Protein AF-A0A923CWC4-F1 (afdb_monomer_lite)

Foldseek 3Di:
DDDDDDPVVVPPPPPDDPPVPVVVVVVVVVVVVVVCVVLVVVLVVLVVCLVVCVVVPCQQAPDDDPPRDGNSNCCVVPVVVVVVVVSVVVVVVVVVVVVVVVVVVVVVPPDD

Radius of gyration: 26.72 Å; chains: 1; bounding box: 41×25×95 Å

Structure (mmCIF, N/CA/C/O backbone):
data_AF-A0A923CWC4-F1
#
_entry.id   AF-A0A923CWC4-F1
#
loop_
_atom_site.group_PDB
_atom_site.id
_atom_site.type_symbol
_atom_site.label_atom_id
_atom_site.label_alt_id
_atom_site.label_comp_id
_atom_site.label_asym_id
_atom_site.label_entity_id
_atom_site.label_seq_id
_atom_site.pdbx_PDB_ins_code
_atom_site.Cartn_x
_atom_site.Cartn_y
_atom_site.Cartn_z
_atom_site.occupancy
_atom_site.B_iso_or_equiv
_atom_site.auth_seq_id
_atom_site.auth_comp_id
_atom_site.auth_asym_id
_atom_site.auth_atom_id
_atom_site.pdbx_PDB_model_num
ATOM 1 N N . MET A 1 1 ? 7.711 -8.433 -75.045 1.00 47.72 1 MET A N 1
ATOM 2 C CA . MET A 1 1 ? 8.627 -9.421 -74.442 1.00 47.72 1 MET A CA 1
ATOM 3 C C . MET A 1 1 ? 9.911 -8.709 -74.056 1.00 47.72 1 MET A C 1
ATOM 5 O O . MET A 1 1 ? 10.783 -8.592 -74.901 1.00 47.72 1 MET A O 1
ATOM 9 N N . THR A 1 2 ? 9.949 -8.205 -72.821 1.00 45.84 2 THR A N 1
ATOM 10 C CA . THR A 1 2 ? 11.138 -7.897 -71.996 1.00 45.84 2 THR A CA 1
ATOM 11 C C . THR A 1 2 ? 10.567 -7.563 -70.610 1.00 45.84 2 THR A C 1
ATOM 13 O O . THR A 1 2 ? 9.957 -6.511 -70.450 1.00 45.84 2 THR A O 1
ATOM 16 N N . SER A 1 3 ? 10.298 -8.604 -69.813 1.00 46.00 3 SER A N 1
ATOM 17 C CA . SER A 1 3 ? 11.018 -8.928 -68.562 1.00 46.00 3 SER A CA 1
ATOM 18 C C . SER A 1 3 ? 10.948 -7.779 -67.552 1.00 46.00 3 SER A C 1
ATOM 20 O O . SER A 1 3 ? 11.539 -6.727 -67.758 1.00 46.00 3 SER A O 1
ATOM 22 N N . GLU A 1 4 ? 9.990 -7.868 -66.623 1.00 47.69 4 GLU A N 1
ATOM 23 C CA . GLU A 1 4 ? 10.221 -8.296 -65.222 1.00 47.69 4 GLU A CA 1
ATOM 24 C C . GLU A 1 4 ? 10.809 -7.133 -64.406 1.00 47.69 4 GLU A C 1
ATOM 26 O O . GLU A 1 4 ? 11.956 -6.745 -64.558 1.00 47.69 4 GLU A O 1
ATOM 31 N N . ASN A 1 5 ? 9.986 -6.364 -63.694 1.00 54.22 5 ASN A N 1
ATOM 32 C CA . ASN A 1 5 ? 9.387 -6.731 -62.404 1.00 54.22 5 ASN A CA 1
ATOM 33 C C . ASN A 1 5 ? 10.401 -7.088 -61.300 1.00 54.22 5 ASN A C 1
ATOM 35 O O . ASN A 1 5 ? 10.133 -7.986 -60.517 1.00 54.22 5 ASN A O 1
ATOM 39 N N . GLU A 1 6 ? 11.534 -6.386 -61.202 1.00 52.00 6 GLU A N 1
ATOM 40 C CA . GLU A 1 6 ? 12.467 -6.580 -60.069 1.00 52.00 6 GLU A CA 1
ATOM 41 C C . GLU A 1 6 ? 13.047 -5.281 -59.483 1.00 52.00 6 GLU A C 1
ATOM 43 O O . GLU A 1 6 ? 14.013 -5.301 -58.732 1.00 52.00 6 GLU A O 1
ATOM 48 N N . THR A 1 7 ? 12.464 -4.114 -59.773 1.00 46.41 7 THR A N 1
ATOM 49 C CA . THR A 1 7 ? 12.935 -2.833 -59.191 1.00 46.41 7 THR A CA 1
ATOM 50 C C . THR A 1 7 ? 11.994 -2.255 -58.135 1.00 46.41 7 THR A C 1
ATOM 52 O O . THR A 1 7 ? 12.118 -1.093 -57.770 1.00 46.41 7 THR A O 1
ATOM 55 N N . ASN A 1 8 ? 11.057 -3.064 -57.631 1.00 48.34 8 ASN A N 1
ATOM 56 C CA . ASN A 1 8 ? 10.210 -2.726 -56.479 1.00 48.34 8 ASN A CA 1
ATOM 57 C C . ASN A 1 8 ? 10.433 -3.660 -55.275 1.00 48.34 8 ASN A C 1
ATOM 59 O O . ASN A 1 8 ? 9.775 -3.499 -54.253 1.00 48.34 8 ASN A O 1
ATOM 63 N N . ASP A 1 9 ? 11.397 -4.586 -55.353 1.00 44.50 9 ASP A N 1
ATOM 64 C CA . ASP A 1 9 ? 11.854 -5.366 -54.189 1.00 44.50 9 ASP A CA 1
ATOM 65 C C . ASP A 1 9 ? 12.977 -4.652 -53.412 1.00 44.50 9 ASP A C 1
ATOM 67 O O . ASP A 1 9 ? 13.526 -5.139 -52.434 1.00 44.50 9 ASP A O 1
ATOM 71 N N . ALA A 1 10 ? 13.277 -3.408 -53.793 1.00 45.44 10 ALA A N 1
ATOM 72 C CA . ALA A 1 10 ? 13.993 -2.469 -52.942 1.00 45.44 10 ALA A CA 1
ATOM 73 C C . ALA A 1 10 ? 13.031 -1.787 -51.955 1.00 45.44 10 ALA A C 1
ATOM 75 O O . ALA A 1 10 ? 13.246 -0.639 -51.563 1.00 45.44 10 ALA A O 1
ATOM 76 N N . THR A 1 11 ? 12.017 -2.523 -51.479 1.00 45.78 11 THR A N 1
ATOM 77 C CA . THR A 1 11 ? 11.421 -2.305 -50.154 1.00 45.78 11 THR A CA 1
ATOM 78 C C . THR A 1 11 ? 12.483 -2.682 -49.122 1.00 45.78 11 THR A C 1
ATOM 80 O O . THR A 1 11 ? 12.347 -3.598 -48.319 1.00 45.78 11 THR A O 1
ATOM 83 N N . ARG A 1 12 ? 13.615 -1.982 -49.182 1.00 45.44 12 ARG A N 1
ATOM 84 C CA . ARG A 1 12 ? 14.602 -1.951 -48.131 1.00 45.44 12 ARG A CA 1
ATOM 85 C C . ARG A 1 12 ? 13.865 -1.256 -47.005 1.00 45.44 12 ARG A C 1
ATOM 87 O O . ARG A 1 12 ? 13.747 -0.033 -46.982 1.00 45.44 12 ARG A O 1
ATOM 94 N N . THR A 1 13 ? 13.317 -2.055 -46.103 1.00 47.19 13 THR A N 1
ATOM 95 C CA . THR A 1 13 ? 12.989 -1.680 -44.733 1.00 47.19 13 THR A CA 1
ATOM 96 C C . THR A 1 13 ? 14.289 -1.230 -44.066 1.00 47.19 13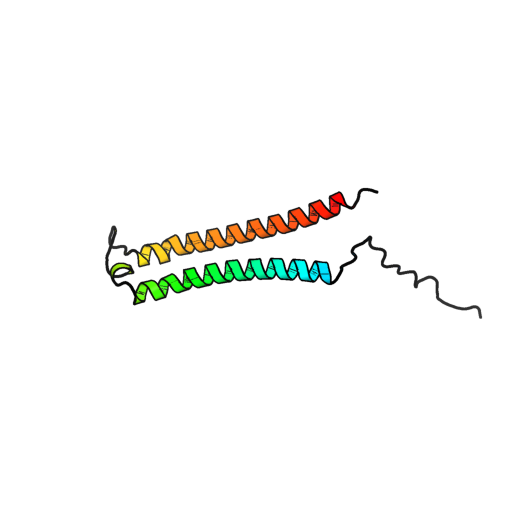 THR A C 1
ATOM 98 O O . THR A 1 13 ? 14.888 -1.925 -43.257 1.00 47.19 13 THR A O 1
ATOM 101 N N . GLN A 1 14 ? 14.785 -0.082 -44.511 1.00 48.09 14 GLN A N 1
ATOM 102 C CA . GLN A 1 14 ? 15.874 0.690 -43.949 1.00 48.09 14 GLN A CA 1
ATOM 103 C C . GLN A 1 14 ? 15.206 1.854 -43.218 1.00 48.09 14 GLN A C 1
ATOM 105 O O . GLN A 1 14 ? 15.431 3.021 -43.515 1.00 48.09 14 GLN A O 1
ATOM 110 N N . HIS A 1 15 ? 14.294 1.514 -42.306 1.00 47.00 15 HIS A N 1
ATOM 111 C CA . HIS A 1 15 ? 14.021 2.388 -41.179 1.00 47.00 15 HIS A CA 1
ATOM 112 C C . HIS A 1 15 ? 15.213 2.174 -40.250 1.00 47.00 15 HIS A C 1
ATOM 114 O O . HIS A 1 15 ? 15.499 1.033 -39.888 1.00 47.00 15 HIS A O 1
ATOM 120 N N . GLY A 1 16 ? 15.992 3.233 -40.043 1.00 46.28 16 GLY A N 1
ATOM 121 C CA . GLY A 1 16 ? 17.314 3.182 -39.430 1.00 46.28 16 GLY A CA 1
ATOM 122 C C . GLY A 1 16 ? 17.340 2.338 -38.162 1.00 46.28 16 GLY A C 1
ATOM 123 O O . GLY A 1 16 ? 16.577 2.580 -37.241 1.00 46.28 16 GLY A O 1
ATOM 124 N N . GLU A 1 17 ? 18.210 1.332 -38.171 1.00 44.84 17 GLU A N 1
ATOM 125 C CA . GLU A 1 17 ? 18.952 0.852 -37.004 1.00 44.84 17 GLU A CA 1
ATOM 126 C C . GLU A 1 17 ? 18.174 0.552 -35.709 1.00 44.84 17 GLU A C 1
ATOM 128 O O . GLU A 1 17 ? 18.752 0.511 -34.632 1.00 44.84 17 GLU A O 1
ATOM 133 N N . HIS A 1 18 ? 16.895 0.192 -35.788 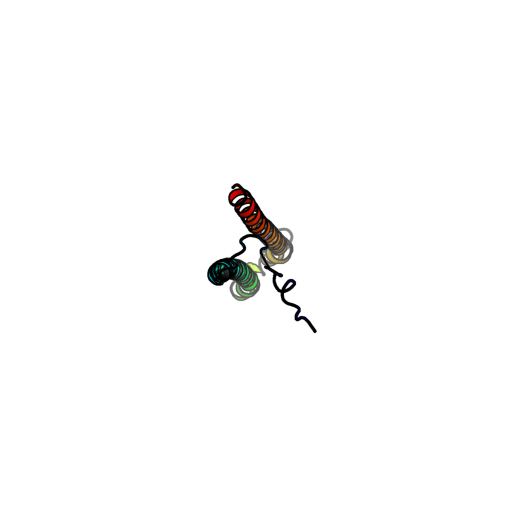1.00 52.00 18 HIS A N 1
ATOM 134 C CA . HIS A 1 18 ? 16.328 -0.735 -34.814 1.00 52.00 18 HIS A CA 1
ATOM 135 C C . HIS A 1 18 ? 16.720 -2.145 -35.243 1.00 52.00 18 HIS A C 1
ATOM 137 O O . HIS A 1 18 ? 15.942 -2.894 -35.834 1.00 52.00 18 HIS A O 1
ATOM 143 N N . ILE A 1 19 ? 17.963 -2.530 -34.939 1.00 47.28 19 ILE A N 1
ATOM 144 C CA . ILE A 1 19 ? 18.207 -3.940 -34.651 1.00 47.28 19 ILE A CA 1
ATOM 145 C C . ILE A 1 19 ? 17.467 -4.199 -33.336 1.00 47.28 19 ILE A C 1
ATOM 147 O O . ILE A 1 19 ? 18.047 -4.113 -32.252 1.00 47.28 19 ILE A O 1
ATOM 151 N N . ASP A 1 20 ? 16.165 -4.475 -33.448 1.00 52.16 20 ASP A N 1
ATOM 152 C CA . ASP A 1 20 ? 15.350 -5.121 -32.423 1.00 52.16 20 ASP A CA 1
ATOM 153 C C . ASP A 1 20 ? 15.977 -6.492 -32.158 1.00 52.16 20 ASP A C 1
ATOM 155 O O . ASP A 1 20 ? 15.584 -7.538 -32.677 1.00 52.16 20 ASP A O 1
ATOM 159 N N . THR A 1 21 ? 17.072 -6.467 -31.412 1.00 58.38 21 THR A N 1
ATOM 160 C CA . THR A 1 21 ? 17.813 -7.647 -31.024 1.00 58.38 21 THR A CA 1
ATOM 161 C C . THR A 1 21 ? 16.904 -8.349 -30.030 1.00 58.38 21 THR A C 1
ATOM 163 O O . THR A 1 21 ? 16.564 -7.773 -29.004 1.00 58.38 21 THR A O 1
ATOM 166 N N . ILE A 1 22 ? 16.498 -9.589 -30.302 1.00 56.50 22 ILE A N 1
ATOM 167 C CA . ILE A 1 22 ? 15.739 -10.441 -29.362 1.00 56.50 22 ILE A CA 1
ATOM 168 C C . ILE A 1 22 ? 16.263 -10.322 -27.912 1.00 56.50 22 ILE A C 1
ATOM 170 O O . ILE A 1 22 ? 15.498 -10.340 -26.951 1.00 56.50 22 ILE A O 1
ATOM 174 N N . GLU A 1 23 ? 17.571 -10.119 -27.764 1.00 58.81 23 GLU A N 1
ATOM 175 C CA . GLU A 1 23 ? 18.268 -9.896 -26.503 1.00 58.81 23 GLU A CA 1
ATOM 176 C C . GLU A 1 23 ? 17.898 -8.588 -25.766 1.00 58.81 23 GLU A C 1
ATOM 178 O O . GLU A 1 23 ? 17.763 -8.608 -24.539 1.00 58.81 23 GLU A O 1
ATOM 183 N N . SER A 1 24 ? 17.680 -7.465 -26.464 1.00 59.94 24 SER A N 1
ATOM 184 C CA . SER A 1 24 ? 17.251 -6.200 -25.839 1.00 59.94 24 SER A C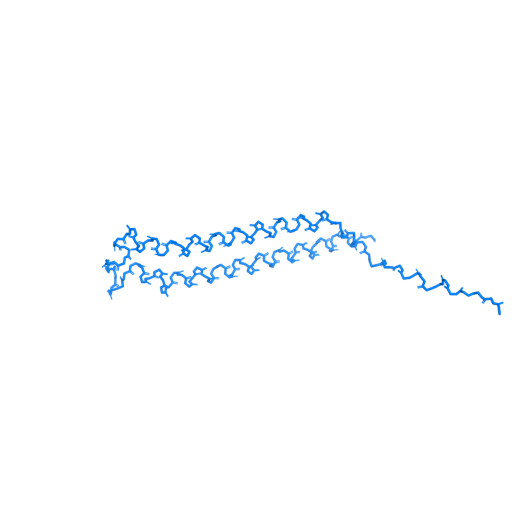A 1
ATOM 185 C C . SER A 1 24 ? 15.808 -6.296 -25.339 1.00 59.94 24 SER A C 1
ATOM 187 O O . SER A 1 24 ? 15.500 -5.872 -24.222 1.00 59.94 24 SER A O 1
ATOM 189 N N . VAL A 1 25 ? 14.946 -6.962 -26.107 1.00 63.88 25 VAL A N 1
ATOM 190 C CA . VAL A 1 25 ? 13.553 -7.250 -25.749 1.00 63.88 25 VAL A CA 1
ATOM 191 C C . VAL A 1 25 ? 13.479 -8.154 -24.511 1.00 63.88 25 VAL A C 1
ATOM 193 O O . VAL A 1 25 ? 12.746 -7.851 -23.567 1.00 63.88 25 VAL A O 1
ATOM 196 N N . ASP A 1 26 ? 14.296 -9.207 -24.437 1.00 69.06 26 ASP A N 1
ATOM 197 C CA . ASP A 1 26 ? 14.367 -10.090 -23.265 1.00 69.06 26 ASP A CA 1
ATOM 198 C C . ASP A 1 26 ? 14.923 -9.393 -22.014 1.00 69.06 26 ASP A C 1
ATOM 200 O O . ASP A 1 26 ? 14.476 -9.665 -20.889 1.00 69.06 26 ASP A O 1
ATOM 204 N N . ALA A 1 27 ? 15.880 -8.475 -22.178 1.00 69.25 27 ALA A N 1
ATOM 205 C CA . ALA A 1 27 ? 16.396 -7.658 -21.084 1.00 69.25 27 ALA A CA 1
ATOM 206 C C . ALA A 1 27 ? 15.318 -6.703 -20.539 1.00 69.25 27 ALA A C 1
ATOM 208 O O . ALA A 1 27 ? 15.111 -6.645 -19.319 1.00 69.25 27 ALA A O 1
ATOM 209 N N . VAL A 1 28 ? 14.576 -6.029 -21.425 1.00 64.50 28 VAL A N 1
ATOM 210 C CA . VAL A 1 28 ? 13.443 -5.161 -21.065 1.00 64.50 28 VAL A CA 1
ATOM 211 C C . VAL A 1 28 ? 12.329 -5.974 -20.402 1.00 64.50 28 VAL A C 1
ATOM 213 O O . VAL A 1 28 ? 11.870 -5.606 -19.318 1.00 64.50 28 VAL A O 1
ATOM 216 N N . PHE A 1 29 ? 11.961 -7.136 -20.951 1.00 71.12 29 PHE A N 1
ATOM 217 C CA . PHE A 1 29 ? 10.951 -8.012 -20.353 1.00 71.12 29 PHE A CA 1
ATOM 218 C C . PHE A 1 29 ? 11.357 -8.524 -18.974 1.00 71.12 29 PHE A C 1
ATOM 220 O O . PHE A 1 29 ? 10.510 -8.642 -18.086 1.00 71.12 29 PHE A O 1
ATOM 227 N N . ARG A 1 30 ? 12.640 -8.815 -18.748 1.00 76.06 30 ARG A N 1
ATOM 228 C CA . ARG A 1 30 ? 13.138 -9.246 -17.435 1.00 76.06 30 ARG A CA 1
ATOM 229 C C . ARG A 1 30 ? 13.060 -8.123 -16.405 1.00 76.06 30 ARG A C 1
ATOM 231 O O . ARG A 1 30 ? 12.676 -8.375 -15.260 1.00 76.06 30 ARG A O 1
ATOM 238 N N . GLN A 1 31 ? 13.391 -6.896 -16.802 1.00 74.75 31 GLN A N 1
ATOM 239 C CA . GLN A 1 31 ? 13.307 -5.728 -15.925 1.00 74.75 31 GLN A CA 1
ATOM 240 C C . GLN A 1 31 ? 11.856 -5.349 -15.622 1.00 74.75 31 GLN A C 1
ATOM 242 O O . GLN A 1 31 ? 11.508 -5.217 -14.448 1.00 74.75 31 GLN A O 1
ATOM 247 N N . GLN A 1 32 ? 10.992 -5.275 -16.637 1.00 66.75 32 GLN A N 1
ATOM 248 C CA . GLN A 1 32 ? 9.562 -5.014 -16.460 1.00 66.75 32 GLN A CA 1
ATOM 249 C C . GLN A 1 32 ? 8.897 -6.089 -15.597 1.00 66.75 32 GLN A C 1
ATOM 251 O O . GLN A 1 32 ? 8.183 -5.763 -14.654 1.00 66.75 32 GLN A O 1
ATOM 256 N N . ARG A 1 33 ? 9.204 -7.374 -15.822 1.00 79.69 33 ARG A N 1
ATOM 257 C CA . ARG A 1 33 ? 8.675 -8.476 -15.003 1.00 79.69 33 ARG A CA 1
ATOM 258 C C . ARG A 1 33 ? 9.113 -8.375 -13.549 1.00 79.69 33 ARG A C 1
ATOM 260 O O . ARG A 1 33 ? 8.298 -8.598 -12.659 1.00 79.69 33 ARG A O 1
ATOM 267 N N . LYS A 1 34 ? 10.374 -8.015 -13.291 1.00 78.81 34 LYS A N 1
ATOM 268 C CA . LYS A 1 34 ? 10.867 -7.783 -11.926 1.00 78.81 34 LYS A CA 1
ATOM 269 C C . LYS A 1 34 ? 10.138 -6.612 -11.265 1.00 78.81 34 LYS A C 1
ATOM 271 O O . LYS A 1 34 ? 9.793 -6.707 -10.088 1.00 78.81 34 LYS A O 1
ATOM 276 N N . LEU A 1 35 ? 9.871 -5.548 -12.021 1.00 78.12 35 LEU A N 1
ATOM 277 C CA . LEU A 1 35 ? 9.119 -4.382 -11.568 1.00 78.12 35 LEU A CA 1
ATOM 278 C C . LEU A 1 35 ? 7.684 -4.781 -11.191 1.00 78.12 35 LEU A C 1
ATOM 280 O O . LEU A 1 35 ? 7.298 -4.661 -10.029 1.00 78.12 35 LEU A O 1
ATOM 284 N N . SER A 1 36 ? 6.934 -5.356 -12.136 1.00 78.69 36 SER A N 1
ATOM 285 C CA . SER A 1 36 ? 5.545 -5.787 -11.943 1.00 78.69 36 SER A CA 1
ATOM 286 C C . SER A 1 36 ? 5.414 -6.809 -10.816 1.00 78.69 36 SER A C 1
ATOM 288 O O . SER A 1 36 ? 4.492 -6.712 -10.011 1.00 78.69 36 SER A O 1
ATOM 290 N N . PHE A 1 37 ? 6.353 -7.753 -10.705 1.00 86.25 37 PHE A N 1
ATOM 291 C CA . PHE A 1 37 ? 6.345 -8.739 -9.627 1.00 86.25 37 PHE A CA 1
ATOM 292 C C . PHE A 1 37 ? 6.622 -8.103 -8.264 1.00 86.25 37 PHE A C 1
ATOM 294 O O . PHE A 1 37 ? 5.959 -8.446 -7.292 1.00 86.25 37 PHE A O 1
ATOM 301 N N . THR A 1 38 ? 7.554 -7.148 -8.181 1.00 84.19 38 THR A N 1
ATOM 302 C CA . THR A 1 38 ? 7.849 -6.446 -6.921 1.00 84.19 38 THR A CA 1
ATOM 303 C C . THR A 1 38 ? 6.633 -5.653 -6.442 1.00 84.19 38 THR A C 1
ATOM 305 O O . THR A 1 38 ? 6.219 -5.813 -5.295 1.00 84.19 38 THR A O 1
ATOM 308 N N . TYR A 1 39 ? 6.007 -4.857 -7.314 1.00 83.69 39 TYR A N 1
ATOM 309 C CA . TYR A 1 39 ? 4.809 -4.091 -6.944 1.00 83.69 39 TYR A CA 1
ATOM 310 C C . TYR A 1 39 ? 3.602 -4.982 -6.662 1.00 83.69 39 TYR A C 1
ATOM 312 O O . TYR A 1 39 ? 2.877 -4.737 -5.698 1.00 83.69 39 TYR A O 1
ATOM 320 N N . GLY A 1 40 ? 3.420 -6.045 -7.448 1.00 85.69 40 GLY A N 1
ATOM 321 C CA . GLY A 1 40 ? 2.387 -7.048 -7.207 1.00 85.69 40 GLY A CA 1
ATOM 322 C C . GLY A 1 40 ? 2.564 -7.741 -5.856 1.00 85.69 40 GLY A C 1
ATOM 323 O O . GLY A 1 40 ? 1.602 -7.866 -5.103 1.00 85.69 40 GLY A O 1
ATOM 324 N N . ALA A 1 41 ? 3.794 -8.120 -5.501 1.00 92.62 41 ALA A N 1
ATOM 325 C CA . ALA A 1 41 ? 4.104 -8.733 -4.214 1.00 92.62 41 ALA A CA 1
ATOM 326 C C . ALA A 1 41 ? 3.857 -7.770 -3.045 1.00 92.62 41 ALA A C 1
ATOM 328 O O . ALA A 1 41 ? 3.242 -8.166 -2.058 1.00 92.62 41 ALA A O 1
ATOM 329 N N . VAL A 1 42 ? 4.274 -6.503 -3.157 1.00 90.56 42 VAL A N 1
ATOM 330 C CA . VAL A 1 42 ? 4.012 -5.484 -2.124 1.00 90.56 42 VAL A CA 1
ATOM 331 C C . VAL A 1 42 ? 2.510 -5.284 -1.932 1.00 90.56 42 VAL A C 1
ATOM 333 O O . VAL A 1 42 ? 2.025 -5.353 -0.803 1.00 90.56 42 VAL A O 1
ATOM 336 N N . PHE A 1 43 ? 1.761 -5.106 -3.023 1.00 90.06 43 PHE A N 1
ATOM 337 C CA . PHE A 1 43 ? 0.304 -4.998 -2.979 1.00 90.06 43 PHE A CA 1
ATOM 338 C C . PHE A 1 43 ? -0.337 -6.210 -2.298 1.00 90.06 43 PHE A C 1
ATOM 340 O O . PHE A 1 43 ? -1.191 -6.059 -1.422 1.00 90.06 43 PHE A O 1
ATOM 347 N N . PHE A 1 44 ? 0.101 -7.409 -2.672 1.00 94.50 44 PHE A N 1
ATOM 348 C CA . PHE A 1 44 ? -0.429 -8.655 -2.142 1.00 94.50 44 PHE A CA 1
ATOM 349 C C . PHE A 1 44 ? -0.150 -8.810 -0.644 1.00 94.50 44 PHE A C 1
ATOM 351 O O . PHE A 1 44 ? -1.070 -9.098 0.117 1.00 94.50 44 PHE A O 1
ATOM 358 N N . ILE A 1 45 ? 1.085 -8.552 -0.202 1.00 94.88 45 ILE A N 1
ATOM 359 C CA . ILE A 1 45 ? 1.487 -8.635 1.210 1.00 94.88 45 ILE A CA 1
ATOM 360 C C . ILE A 1 45 ? 0.695 -7.639 2.059 1.00 94.88 45 ILE A C 1
ATOM 362 O O . ILE A 1 45 ? 0.142 -8.021 3.089 1.00 94.88 45 ILE A O 1
ATOM 366 N N . VAL A 1 46 ? 0.603 -6.380 1.623 1.00 91.81 46 VAL A N 1
ATOM 367 C CA . VAL A 1 46 ? -0.140 -5.342 2.357 1.00 91.81 46 VAL A CA 1
ATOM 368 C C . VAL A 1 46 ? -1.627 -5.686 2.422 1.00 91.81 46 VAL A C 1
ATOM 370 O O . VAL A 1 46 ? -2.254 -5.540 3.469 1.00 91.81 46 VAL A O 1
ATOM 373 N N . THR A 1 47 ? -2.190 -6.206 1.332 1.00 91.56 47 THR A N 1
ATOM 374 C CA . THR A 1 47 ? -3.599 -6.613 1.297 1.00 91.56 47 THR A CA 1
ATOM 375 C C . THR A 1 47 ? -3.861 -7.816 2.201 1.00 91.56 47 THR A C 1
ATOM 377 O O . THR A 1 47 ? -4.874 -7.833 2.890 1.00 91.56 47 THR A O 1
ATOM 380 N N . LEU A 1 48 ? -2.944 -8.786 2.268 1.00 95.06 48 LEU A N 1
ATOM 381 C CA . LEU A 1 48 ? -3.026 -9.933 3.182 1.00 95.06 48 LEU A CA 1
ATOM 382 C C . LEU A 1 48 ? -2.836 -9.552 4.647 1.00 95.06 48 LEU A C 1
ATOM 384 O O . LEU A 1 48 ? -3.400 -10.203 5.527 1.00 95.06 48 LEU A O 1
ATOM 388 N N . PHE A 1 49 ? -2.068 -8.502 4.919 1.00 91.81 49 PHE A N 1
ATOM 389 C CA . PHE A 1 49 ? -1.838 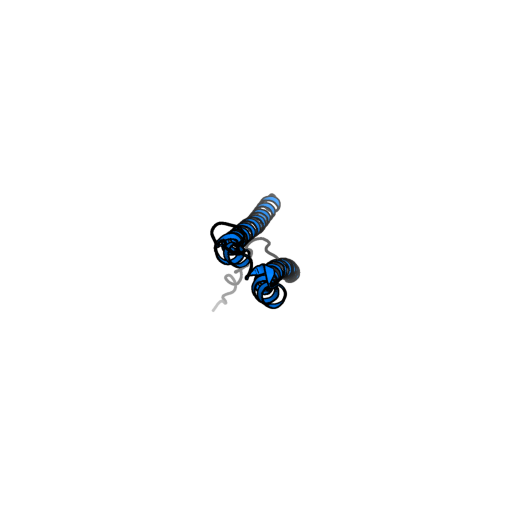-8.031 6.276 1.00 91.81 49 PHE A CA 1
ATOM 390 C C . PHE A 1 49 ? -3.146 -7.636 6.977 1.00 91.81 49 PHE A C 1
ATOM 392 O O . PHE A 1 49 ? -3.290 -7.873 8.171 1.00 91.81 49 PHE A O 1
ATOM 399 N N . ILE A 1 50 ? -4.131 -7.105 6.244 1.00 89.81 50 ILE A N 1
ATOM 400 C CA . ILE A 1 50 ? -5.425 -6.688 6.806 1.00 89.81 50 ILE A CA 1
ATOM 401 C C . ILE A 1 50 ? -6.227 -7.875 7.388 1.00 89.81 50 ILE A C 1
ATOM 403 O O . ILE A 1 50 ? -6.538 -7.843 8.586 1.00 89.81 50 ILE A O 1
ATOM 407 N N . PRO A 1 51 ? -6.575 -8.931 6.621 1.00 91.88 51 PRO A N 1
ATOM 408 C CA . PRO A 1 51 ? -7.283 -10.087 7.162 1.00 91.88 51 PRO A CA 1
ATOM 409 C C . PRO A 1 51 ? -6.423 -10.881 8.151 1.00 91.88 51 PRO A C 1
ATOM 411 O O . PRO A 1 51 ? -6.942 -11.302 9.183 1.00 91.88 51 PRO A O 1
ATOM 414 N N . LEU A 1 52 ? -5.114 -11.033 7.908 1.00 93.62 52 LEU A N 1
ATOM 415 C CA . LEU A 1 52 ? -4.222 -11.724 8.849 1.00 93.62 52 LEU A CA 1
ATOM 416 C C . LEU A 1 52 ? -4.153 -11.002 10.193 1.00 93.62 52 LEU A C 1
ATOM 418 O O . LEU A 1 52 ? -4.272 -11.641 11.234 1.00 93.62 52 LEU A O 1
ATOM 422 N N . GLY A 1 53 ? -4.022 -9.676 10.179 1.00 89.38 53 GLY A N 1
ATOM 423 C CA . GLY A 1 53 ? -4.030 -8.867 11.391 1.00 89.38 53 GLY A CA 1
ATOM 424 C C . GLY A 1 53 ? -5.360 -8.957 12.136 1.00 89.38 53 GLY A C 1
ATOM 425 O O . GLY A 1 53 ? -5.375 -9.023 13.360 1.00 89.38 53 GLY A O 1
ATOM 426 N N . THR A 1 54 ? -6.470 -9.055 11.401 1.00 88.50 54 THR A N 1
ATOM 427 C CA . THR A 1 54 ? -7.811 -9.223 11.982 1.00 88.50 54 THR A CA 1
ATOM 428 C C . THR A 1 54 ? -7.964 -10.548 12.722 1.00 88.50 54 THR A C 1
ATOM 430 O O . THR A 1 54 ? -8.544 -10.567 13.803 1.00 88.50 54 THR A O 1
ATOM 433 N N . VAL A 1 55 ? -7.408 -11.638 12.189 1.00 91.25 55 VAL A N 1
ATOM 434 C CA . VAL A 1 55 ? -7.466 -12.958 12.839 1.00 91.25 55 VAL A CA 1
ATOM 435 C C . VAL A 1 55 ? -6.436 -13.091 13.965 1.00 91.25 55 VAL A C 1
ATOM 437 O O . VAL A 1 55 ? -6.734 -13.672 15.004 1.00 91.25 55 VAL A O 1
ATOM 440 N N . ALA A 1 56 ? -5.220 -12.576 13.771 1.00 91.25 56 ALA A N 1
ATOM 441 C CA . ALA A 1 56 ? -4.105 -12.797 14.691 1.00 91.25 56 ALA A CA 1
ATOM 442 C C . ALA A 1 56 ? -4.117 -11.867 15.914 1.00 91.25 56 ALA A C 1
ATOM 444 O O . ALA A 1 56 ? -3.553 -12.216 16.952 1.00 91.25 56 ALA A O 1
ATOM 445 N N . PHE A 1 57 ? -4.729 -10.684 15.808 1.00 89.00 57 PHE A N 1
ATOM 446 C CA . PHE A 1 57 ? -4.609 -9.639 16.820 1.00 89.00 57 PHE A CA 1
ATOM 447 C C . PHE A 1 57 ? -5.975 -9.057 17.194 1.00 89.00 57 PHE A C 1
ATOM 449 O O . PHE A 1 57 ? -6.545 -8.245 16.473 1.00 89.00 57 PHE A O 1
ATOM 456 N N . GLN A 1 58 ? -6.487 -9.399 18.375 1.00 84.75 58 GLN A N 1
ATOM 457 C CA . GLN A 1 58 ? -7.755 -8.838 18.866 1.00 84.75 58 GLN A CA 1
ATOM 458 C C . GLN A 1 58 ? -7.692 -7.311 19.034 1.00 84.75 58 GLN A C 1
ATOM 460 O O . GLN A 1 58 ? -8.591 -6.594 18.603 1.00 84.75 58 GLN A O 1
ATOM 465 N N . TRP A 1 59 ? -6.564 -6.786 19.527 1.00 84.38 59 TRP A N 1
ATOM 466 C CA . TRP A 1 59 ? -6.330 -5.342 19.672 1.00 84.38 59 TRP A CA 1
ATOM 467 C C . TRP A 1 59 ? -6.380 -4.566 18.339 1.00 84.38 59 TRP A C 1
ATOM 469 O O . TRP A 1 59 ? -6.604 -3.357 18.315 1.00 84.38 59 TRP A O 1
ATOM 479 N N . TRP A 1 60 ? -6.207 -5.250 17.204 1.00 85.12 60 TRP A N 1
ATOM 480 C CA . TRP A 1 60 ? -6.300 -4.638 15.880 1.00 85.12 60 TRP A CA 1
ATOM 481 C C . TRP A 1 60 ? -7.703 -4.094 15.603 1.00 85.12 60 TRP A C 1
ATOM 483 O O . TRP A 1 60 ? -7.836 -3.025 15.012 1.00 85.12 60 TRP A O 1
ATOM 493 N N . HIS A 1 61 ? -8.750 -4.798 16.043 1.00 83.31 61 HIS A N 1
ATOM 494 C CA . HIS A 1 61 ? -10.134 -4.485 15.681 1.00 83.31 61 HIS A CA 1
ATOM 495 C C . HIS A 1 61 ? -11.060 -4.228 16.877 1.00 83.31 61 HIS A C 1
ATOM 497 O O . HIS A 1 61 ? -12.028 -3.487 16.714 1.00 83.31 61 HIS A O 1
ATOM 503 N N . GLU A 1 62 ? -10.763 -4.772 18.060 1.00 83.69 62 GLU A N 1
ATOM 504 C CA . GLU A 1 62 ? -11.635 -4.676 19.241 1.00 83.69 62 GLU A CA 1
ATOM 505 C C . GLU A 1 62 ? -11.375 -3.425 20.093 1.00 83.69 62 GLU A C 1
ATOM 507 O O . GLU A 1 62 ? -12.288 -2.934 20.754 1.00 83.69 62 GLU A O 1
ATOM 512 N N . THR A 1 63 ? -10.155 -2.876 20.085 1.00 84.00 63 THR A N 1
ATOM 513 C CA . THR A 1 63 ? -9.821 -1.702 20.906 1.00 84.00 63 THR A CA 1
ATOM 514 C C . THR A 1 63 ? -10.042 -0.386 20.157 1.00 84.00 63 THR A C 1
ATOM 516 O O . THR A 1 63 ? -9.342 -0.120 19.172 1.00 84.00 63 THR A O 1
ATOM 519 N N . PRO A 1 64 ? -10.969 0.477 20.621 1.00 84.06 64 PRO A N 1
ATOM 520 C CA . PRO A 1 64 ? -11.103 1.827 20.100 1.00 84.06 64 PRO A CA 1
ATOM 521 C C . PRO A 1 64 ? -9.930 2.687 20.583 1.00 84.06 64 PRO A C 1
ATOM 523 O O . PRO A 1 64 ? -9.603 2.707 21.768 1.00 84.06 64 PRO A O 1
ATOM 526 N N . ILE A 1 65 ? -9.305 3.412 19.662 1.00 84.38 65 ILE A N 1
ATOM 527 C CA . ILE A 1 65 ? -8.154 4.288 19.932 1.00 84.38 65 ILE A CA 1
ATOM 528 C C . ILE A 1 65 ? -8.581 5.746 20.090 1.00 84.38 65 ILE A C 1
ATOM 530 O O . ILE A 1 65 ? -8.042 6.458 20.933 1.00 84.38 65 ILE A O 1
ATOM 534 N N . TRP A 1 66 ? -9.542 6.211 19.287 1.00 80.56 66 TRP A N 1
ATOM 535 C CA . TRP A 1 66 ? -9.996 7.601 19.333 1.00 80.56 66 TRP A CA 1
ATOM 536 C C . TRP A 1 66 ? -11.410 7.740 18.771 1.00 80.56 66 TRP A C 1
ATOM 538 O O . TRP A 1 66 ? -11.692 7.244 17.687 1.00 80.56 66 TRP A O 1
ATOM 548 N N . GLY A 1 67 ? -12.315 8.384 19.515 1.00 81.19 67 GLY A N 1
ATOM 549 C CA . GLY A 1 67 ? -13.686 8.650 19.053 1.00 81.19 67 GLY A CA 1
ATOM 550 C C . GLY A 1 67 ? -14.525 7.406 18.715 1.00 81.19 67 GLY A C 1
ATOM 551 O O . GLY A 1 67 ? -15.496 7.523 17.980 1.00 81.19 67 GLY A O 1
ATOM 552 N N . GLY A 1 68 ? -14.148 6.221 19.211 1.00 82.06 68 GLY A N 1
ATOM 553 C CA . GLY A 1 68 ? -14.784 4.943 18.861 1.00 82.06 68 GLY A CA 1
ATOM 554 C C . GLY A 1 68 ? -14.196 4.247 17.627 1.00 82.06 68 GLY A C 1
ATOM 555 O O . GLY A 1 68 ? -14.585 3.120 17.332 1.00 82.06 68 GLY A O 1
ATOM 556 N N . PHE A 1 69 ? -13.233 4.859 16.932 1.00 84.50 69 PHE A N 1
ATOM 557 C CA . PHE A 1 69 ? -12.522 4.220 15.824 1.00 84.50 69 PHE A CA 1
ATOM 558 C C . PHE A 1 69 ? -11.491 3.220 16.346 1.00 84.50 69 PHE A C 1
ATOM 560 O O . PHE A 1 69 ? -10.709 3.557 17.235 1.00 84.50 69 PHE A O 1
ATOM 567 N N . SER A 1 70 ? -11.467 2.007 15.790 1.00 89.56 70 SER A N 1
ATOM 568 C CA . SER A 1 70 ? -10.400 1.023 16.016 1.00 89.56 70 SER A CA 1
ATOM 569 C C . SER A 1 70 ? -9.248 1.213 15.024 1.00 89.56 70 SER A C 1
ATOM 571 O O . SER A 1 70 ? -9.375 1.924 14.022 1.00 89.56 70 SER A O 1
ATOM 573 N N . LEU A 1 71 ? -8.103 0.577 15.283 1.00 87.94 71 LEU A N 1
ATOM 574 C CA . LEU A 1 71 ? -6.952 0.648 14.378 1.00 87.94 71 LEU A CA 1
ATOM 575 C C . LEU A 1 71 ? -7.256 0.043 13.007 1.00 87.94 71 LEU A C 1
ATOM 577 O O . LEU A 1 71 ? -6.933 0.651 11.988 1.00 87.94 71 LEU A O 1
ATOM 581 N N . ASN A 1 72 ? -7.943 -1.098 12.983 1.00 88.44 72 ASN A N 1
ATOM 582 C CA . ASN A 1 72 ? -8.445 -1.724 11.766 1.00 88.44 72 ASN A CA 1
ATOM 583 C C . ASN A 1 72 ? -9.283 -0.738 10.945 1.00 88.44 72 ASN A C 1
ATOM 585 O O . ASN A 1 72 ? -9.041 -0.588 9.748 1.00 88.44 72 ASN A O 1
ATOM 589 N N . TYR A 1 73 ? -10.197 -0.011 11.599 1.00 88.81 73 TYR A N 1
ATOM 590 C CA . TYR A 1 73 ? -11.029 0.978 10.924 1.00 88.81 73 TYR A CA 1
ATOM 591 C C . TYR A 1 73 ? -10.179 2.046 10.227 1.00 88.81 73 TYR A C 1
ATOM 593 O O . TYR A 1 73 ? -10.325 2.230 9.024 1.00 88.81 73 TYR A O 1
ATOM 601 N N . LEU A 1 74 ? -9.240 2.687 10.934 1.00 90.06 74 LEU A N 1
ATOM 602 C CA . LEU A 1 74 ? -8.365 3.713 10.341 1.00 90.06 74 LEU A CA 1
ATOM 603 C C . LEU A 1 74 ? -7.512 3.167 9.190 1.00 90.06 74 LEU A C 1
ATOM 605 O O . LEU A 1 74 ? -7.270 3.858 8.195 1.00 90.06 74 LEU A O 1
ATOM 609 N N . VAL A 1 75 ? -7.054 1.923 9.318 1.00 90.19 75 VAL A N 1
ATOM 610 C CA . VAL A 1 75 ? -6.235 1.275 8.296 1.00 90.19 75 VAL A CA 1
ATOM 611 C C . VAL A 1 75 ? -7.044 1.037 7.030 1.00 90.19 75 VAL A C 1
ATOM 613 O O . VAL A 1 75 ? -6.599 1.417 5.952 1.00 90.19 75 VAL A O 1
ATOM 616 N N . VAL A 1 76 ? -8.242 0.470 7.146 1.00 89.38 76 VAL A N 1
ATOM 617 C CA . VAL A 1 76 ? -9.084 0.134 5.991 1.00 89.38 76 VAL A CA 1
ATOM 618 C C . VAL A 1 76 ? -9.730 1.381 5.381 1.00 89.38 76 VAL A C 1
ATOM 620 O O . VAL A 1 76 ? -9.777 1.512 4.159 1.00 89.38 76 VAL A O 1
ATOM 623 N N . SER A 1 77 ? -10.212 2.314 6.204 1.00 90.81 77 SER A N 1
ATOM 624 C CA . SER A 1 77 ? -10.987 3.466 5.732 1.00 90.81 77 SER A CA 1
ATOM 625 C C . SER A 1 77 ? -10.128 4.606 5.193 1.00 90.81 77 SER A C 1
ATOM 627 O O . SER A 1 77 ? -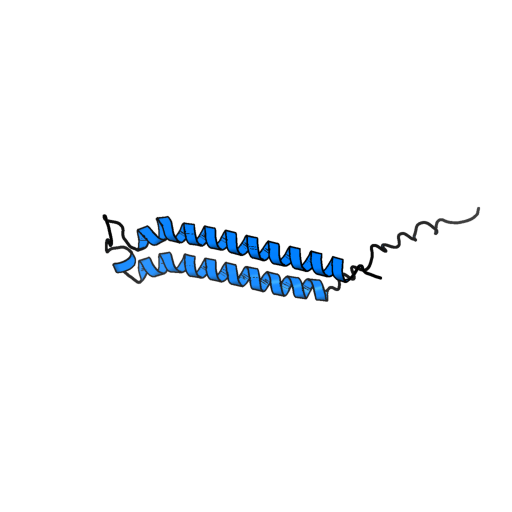10.629 5.416 4.418 1.00 90.81 77 SER A O 1
ATOM 629 N N . LEU A 1 78 ? -8.864 4.710 5.618 1.00 91.69 78 LEU A N 1
ATOM 630 C CA . LEU A 1 78 ? -7.992 5.829 5.256 1.00 91.69 78 LEU A CA 1
ATOM 631 C C . LEU A 1 78 ? -6.633 5.363 4.736 1.00 91.69 78 LEU A C 1
ATOM 633 O O . LEU A 1 78 ? -6.289 5.656 3.590 1.00 91.69 78 LEU A O 1
ATOM 637 N N . LEU A 1 79 ? -5.855 4.639 5.548 1.00 89.94 79 LEU A N 1
ATOM 638 C CA . LEU A 1 79 ? -4.470 4.313 5.181 1.00 89.94 79 LEU A CA 1
ATOM 639 C C . LEU A 1 79 ? -4.389 3.428 3.937 1.00 89.94 79 LEU A C 1
ATOM 641 O O . LEU A 1 79 ? -3.479 3.609 3.132 1.00 89.94 79 LEU A O 1
ATOM 645 N N . TYR A 1 80 ? -5.344 2.520 3.737 1.00 91.12 80 TYR A N 1
ATOM 646 C CA . TYR A 1 80 ? -5.384 1.665 2.557 1.00 91.12 80 TYR A CA 1
ATOM 647 C C . TYR A 1 80 ? -5.595 2.481 1.278 1.00 91.12 80 TYR A C 1
ATOM 649 O O . TYR A 1 80 ? -4.904 2.256 0.290 1.00 91.12 80 TYR A O 1
ATOM 657 N N . TYR A 1 81 ? -6.457 3.501 1.300 1.00 92.31 81 TYR A N 1
ATOM 658 C CA . TYR A 1 81 ? -6.626 4.402 0.156 1.00 92.31 81 TYR A CA 1
ATOM 659 C C . TYR A 1 81 ? -5.377 5.242 -0.111 1.00 92.31 81 TYR A C 1
ATOM 661 O O . TYR A 1 81 ? -4.971 5.374 -1.265 1.00 92.31 81 TYR A O 1
ATOM 669 N N . VAL A 1 82 ? -4.732 5.763 0.938 1.00 94.56 82 VAL A N 1
ATOM 670 C CA . VAL A 1 82 ? -3.450 6.480 0.803 1.00 94.56 82 VAL A CA 1
ATOM 671 C C . VAL A 1 82 ? -2.378 5.561 0.211 1.00 94.56 82 VAL A C 1
ATOM 673 O O . VAL A 1 82 ? -1.614 5.983 -0.654 1.00 94.56 82 VAL A O 1
ATOM 676 N N . PHE A 1 83 ? -2.351 4.293 0.622 1.00 92.44 83 PHE A N 1
ATOM 677 C CA . PHE A 1 83 ? -1.462 3.279 0.065 1.00 92.44 83 PHE A CA 1
ATOM 678 C C . PHE A 1 83 ? -1.742 3.019 -1.421 1.00 92.44 83 PHE A C 1
ATOM 680 O O . PHE A 1 83 ? -0.811 3.070 -2.222 1.00 92.44 83 PHE A O 1
ATOM 687 N N . LEU A 1 84 ? -3.001 2.790 -1.808 1.00 90.81 84 LEU A N 1
ATOM 688 C CA . LEU A 1 84 ? -3.379 2.588 -3.211 1.00 90.81 84 LEU A CA 1
ATOM 689 C C . LEU A 1 84 ? -3.012 3.799 -4.071 1.00 90.81 84 LEU A C 1
ATOM 691 O O . LEU A 1 84 ? -2.466 3.644 -5.162 1.00 90.81 84 LEU A O 1
ATOM 695 N N . TRP A 1 85 ? -3.264 5.002 -3.559 1.00 93.06 85 TRP A N 1
ATOM 696 C CA . TRP A 1 85 ? -2.883 6.240 -4.226 1.00 93.06 85 TRP A CA 1
ATOM 697 C C . TRP A 1 85 ? -1.363 6.353 -4.389 1.00 93.06 85 TRP A C 1
ATOM 699 O O . TRP A 1 85 ? -0.880 6.629 -5.486 1.00 93.06 85 TRP A O 1
ATOM 709 N N . GLY A 1 86 ? -0.598 6.064 -3.333 1.00 93.25 86 GLY A N 1
ATOM 710 C CA . GLY A 1 86 ? 0.864 6.052 -3.381 1.00 93.25 86 GLY A CA 1
ATOM 711 C C . GLY A 1 86 ? 1.413 5.018 -4.366 1.00 93.25 86 GLY A C 1
ATOM 712 O O . GLY A 1 86 ? 2.343 5.314 -5.111 1.00 93.25 86 GLY A O 1
ATOM 713 N N . MET A 1 87 ? 0.802 3.834 -4.428 1.00 87.81 87 MET A N 1
ATOM 714 C CA . MET A 1 87 ? 1.140 2.793 -5.402 1.00 87.81 87 MET A CA 1
ATOM 715 C C . MET A 1 87 ? 0.861 3.243 -6.837 1.00 87.81 87 MET A C 1
ATOM 717 O O . MET A 1 87 ? 1.716 3.067 -7.704 1.00 87.81 87 MET A O 1
ATOM 721 N N . ALA A 1 88 ? -0.293 3.865 -7.087 1.00 86.94 88 ALA A N 1
ATOM 722 C CA . ALA A 1 88 ? -0.631 4.410 -8.400 1.00 86.94 88 ALA A CA 1
ATOM 723 C C . ALA A 1 88 ? 0.353 5.513 -8.824 1.00 86.94 88 ALA A C 1
ATOM 725 O O . ALA A 1 88 ? 0.844 5.512 -9.953 1.00 86.94 88 ALA A O 1
ATOM 726 N N . TRP A 1 89 ? 0.702 6.412 -7.903 1.00 90.81 89 TRP A N 1
ATOM 727 C CA . TRP A 1 89 ? 1.689 7.462 -8.145 1.00 90.81 89 TRP A CA 1
ATOM 728 C C . TRP A 1 89 ? 3.087 6.896 -8.433 1.00 90.81 89 TRP A C 1
ATOM 730 O O . TRP A 1 89 ? 3.738 7.306 -9.395 1.00 90.81 89 TRP A O 1
ATOM 740 N N . MET A 1 90 ? 3.542 5.926 -7.634 1.00 86.69 90 MET A N 1
ATOM 741 C CA . MET A 1 90 ? 4.843 5.275 -7.810 1.00 86.69 90 MET A CA 1
ATOM 742 C C . MET A 1 90 ? 4.924 4.557 -9.162 1.00 86.69 90 MET A C 1
ATOM 744 O O . MET A 1 90 ? 5.939 4.659 -9.852 1.00 86.69 90 MET A O 1
ATOM 748 N N . TYR A 1 91 ? 3.844 3.876 -9.556 1.00 78.69 91 TYR A N 1
ATOM 749 C CA . TYR A 1 91 ? 3.730 3.239 -10.864 1.00 78.69 91 TYR A CA 1
ATOM 750 C C . TYR A 1 91 ? 3.831 4.263 -12.003 1.00 78.69 91 TYR A C 1
ATOM 752 O O . TYR A 1 91 ? 4.651 4.080 -12.901 1.00 78.69 91 TYR A O 1
ATOM 760 N N . SER A 1 92 ? 3.079 5.370 -11.928 1.00 81.44 92 SER A N 1
ATOM 761 C CA . SER A 1 92 ? 3.137 6.452 -12.925 1.00 81.44 92 SER A CA 1
ATOM 762 C C . SER A 1 92 ? 4.559 6.991 -13.085 1.00 81.44 92 SER A C 1
ATOM 764 O O . SER A 1 92 ? 5.088 7.031 -14.189 1.00 81.44 92 SER A O 1
ATOM 766 N N . LYS A 1 93 ? 5.232 7.309 -11.973 1.00 78.88 93 LYS A N 1
ATOM 767 C CA . LYS A 1 93 ? 6.589 7.868 -12.004 1.00 78.88 93 LYS A CA 1
ATOM 768 C C . LYS A 1 93 ? 7.626 6.900 -12.580 1.00 78.88 93 LYS A C 1
ATOM 770 O O . LYS A 1 93 ? 8.616 7.325 -13.181 1.00 78.88 93 LYS A O 1
ATOM 775 N N . GLN A 1 94 ? 7.443 5.598 -12.372 1.00 75.69 94 GLN A N 1
ATOM 776 C CA . GLN A 1 94 ? 8.338 4.604 -12.958 1.00 75.69 94 GLN A CA 1
ATOM 777 C C . GLN A 1 94 ? 8.103 4.393 -14.449 1.00 75.69 94 GLN A C 1
ATOM 779 O O . GLN A 1 94 ? 9.087 4.200 -15.163 1.00 75.69 94 GLN A O 1
ATOM 784 N N . ALA A 1 95 ? 6.855 4.477 -14.912 1.00 70.00 95 ALA A N 1
ATOM 785 C CA . ALA A 1 95 ? 6.552 4.479 -16.340 1.00 70.00 95 ALA A CA 1
ATOM 786 C C . ALA A 1 95 ? 7.231 5.676 -17.031 1.00 70.00 95 ALA A C 1
ATOM 788 O O . ALA A 1 95 ? 8.010 5.476 -17.960 1.00 70.00 95 ALA A O 1
ATOM 789 N N . ASP A 1 96 ? 7.098 6.878 -16.460 1.00 74.94 96 ASP A N 1
ATOM 790 C CA . ASP A 1 96 ? 7.723 8.098 -16.996 1.00 74.94 96 ASP A CA 1
ATOM 791 C C . ASP A 1 96 ? 9.263 7.999 -17.072 1.00 74.94 96 ASP A C 1
ATOM 793 O O . ASP A 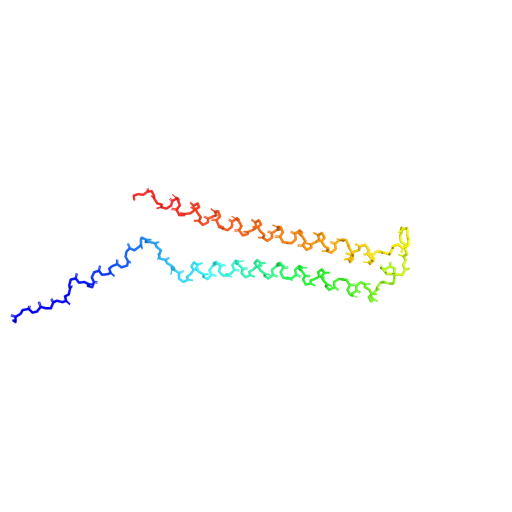1 96 ? 9.907 8.535 -17.977 1.00 74.94 96 ASP A O 1
ATOM 797 N N . THR A 1 97 ? 9.884 7.293 -16.118 1.00 68.25 97 THR A N 1
ATOM 798 C CA . THR A 1 97 ? 11.344 7.091 -16.093 1.00 68.25 97 THR A CA 1
ATOM 799 C C . THR A 1 97 ? 11.811 6.137 -17.198 1.00 68.25 97 THR A C 1
ATOM 801 O O . THR A 1 97 ? 12.938 6.277 -17.680 1.00 68.25 97 THR A O 1
ATOM 804 N N . LEU A 1 98 ? 10.983 5.161 -17.588 1.00 64.19 98 LEU A N 1
ATOM 805 C CA . LEU A 1 98 ? 11.278 4.261 -18.706 1.00 64.19 98 LEU A CA 1
ATOM 806 C C . LEU A 1 98 ? 11.197 5.016 -20.035 1.00 64.19 98 LEU A C 1
ATOM 808 O O . LEU A 1 98 ? 12.152 4.958 -20.810 1.00 64.19 98 LEU A O 1
ATOM 812 N N . ASP A 1 99 ? 10.127 5.782 -20.239 1.00 63.31 99 ASP A N 1
ATOM 813 C CA . ASP A 1 99 ? 9.926 6.566 -21.462 1.00 63.31 99 ASP A CA 1
ATOM 814 C C . ASP A 1 99 ? 11.047 7.599 -21.646 1.00 63.31 99 ASP A C 1
ATOM 816 O O . ASP A 1 99 ? 11.644 7.701 -22.716 1.00 63.31 99 ASP A O 1
ATOM 820 N N . THR A 1 100 ? 11.435 8.299 -20.574 1.00 68.62 100 THR A N 1
ATOM 821 C CA . THR A 1 100 ? 12.532 9.284 -20.624 1.00 68.62 100 THR A CA 1
ATOM 822 C C . THR A 1 100 ? 13.868 8.654 -21.028 1.00 68.62 100 THR A C 1
ATOM 824 O O . THR A 1 100 ? 14.616 9.243 -21.807 1.00 68.62 100 THR A O 1
ATOM 827 N N . LYS A 1 101 ? 14.186 7.453 -20.522 1.00 66.62 101 LYS A N 1
ATOM 828 C CA . LYS A 1 101 ? 15.430 6.753 -20.885 1.00 66.62 101 LYS A CA 1
ATOM 829 C C . LYS A 1 101 ? 15.440 6.330 -22.352 1.00 66.62 101 LYS A C 1
ATOM 831 O O . LYS A 1 101 ? 16.457 6.509 -23.010 1.00 66.62 101 LYS A O 1
ATOM 836 N N . LEU A 1 102 ? 14.312 5.826 -22.850 1.00 60.16 102 LEU A N 1
ATOM 837 C CA . LEU A 1 102 ? 14.138 5.456 -24.257 1.00 60.16 102 LEU A CA 1
ATOM 838 C C . LEU A 1 102 ? 14.310 6.661 -25.196 1.00 60.16 102 LEU A C 1
ATOM 840 O O . LEU A 1 102 ? 14.979 6.548 -26.220 1.00 60.16 102 LEU A O 1
ATOM 844 N N . HIS A 1 103 ? 13.770 7.828 -24.835 1.00 62.81 103 HIS A N 1
ATOM 845 C CA . HIS A 1 103 ? 13.942 9.048 -25.631 1.00 62.81 103 HIS A CA 1
ATOM 846 C C . HIS A 1 103 ? 15.386 9.578 -25.614 1.00 62.81 103 HIS A C 1
ATOM 848 O O . HIS A 1 103 ? 15.908 9.945 -26.662 1.00 62.81 103 HIS A O 1
ATOM 854 N N . MET A 1 104 ? 16.065 9.552 -24.462 1.00 62.16 104 MET A N 1
ATOM 855 C CA . MET A 1 104 ? 17.464 9.994 -24.358 1.00 62.16 104 MET A CA 1
ATOM 856 C C . MET A 1 104 ? 18.446 9.095 -25.126 1.00 62.16 104 MET A C 1
ATOM 858 O O . MET A 1 104 ? 19.438 9.594 -25.652 1.00 62.16 104 MET A O 1
ATOM 862 N N . GLU A 1 105 ? 18.197 7.785 -25.189 1.00 57.81 105 GLU A N 1
ATOM 863 C CA . GLU A 1 105 ? 19.036 6.841 -25.942 1.00 57.81 105 GLU A CA 1
ATOM 864 C C . GLU A 1 105 ? 18.891 7.032 -27.462 1.00 57.81 105 GLU A C 1
ATOM 866 O O . GLU A 1 105 ? 19.897 7.056 -28.172 1.00 57.81 105 GLU A O 1
ATOM 871 N N . ASN A 1 106 ? 17.669 7.288 -27.945 1.00 58.16 106 ASN A N 1
ATOM 872 C CA . ASN A 1 106 ? 17.413 7.637 -29.348 1.00 58.16 106 ASN A CA 1
ATOM 873 C C . ASN A 1 106 ? 18.071 8.969 -29.758 1.00 58.16 106 ASN A C 1
ATOM 875 O O . ASN A 1 106 ? 18.633 9.064 -30.849 1.00 58.16 106 ASN A O 1
ATOM 879 N N . ASP A 1 107 ? 18.063 9.976 -28.881 1.00 59.06 107 ASP A N 1
ATOM 880 C CA . ASP A 1 107 ? 18.698 11.272 -29.158 1.00 59.06 107 ASP A CA 1
ATOM 881 C C . ASP A 1 107 ? 20.240 11.199 -29.110 1.00 59.06 107 ASP A C 1
ATOM 883 O O . ASP A 1 107 ? 20.923 11.931 -29.828 1.00 59.06 107 ASP A O 1
ATOM 887 N N . ALA A 1 108 ? 20.812 10.304 -28.292 1.00 58.81 108 ALA A N 1
ATOM 888 C CA . ALA A 1 108 ? 22.261 10.117 -28.170 1.00 58.81 108 ALA A CA 1
ATOM 889 C C . ALA A 1 108 ? 22.879 9.270 -29.302 1.00 58.81 108 ALA A C 1
ATOM 891 O O . ALA A 1 108 ? 24.075 9.401 -29.570 1.00 58.81 108 ALA A O 1
ATOM 892 N N . GLY A 1 109 ? 22.089 8.417 -29.965 1.00 52.09 109 GLY A N 1
ATOM 893 C CA . GLY A 1 109 ? 22.517 7.610 -31.116 1.00 52.09 109 GLY A CA 1
ATOM 894 C C . GLY A 1 109 ? 22.355 8.295 -32.481 1.00 52.09 109 GLY A C 1
ATOM 895 O O . GLY A 1 109 ? 22.974 7.870 -33.451 1.00 52.09 109 GLY A O 1
ATOM 896 N N . GLY A 1 110 ? 21.566 9.371 -32.572 1.00 47.91 110 GLY A N 1
ATOM 897 C CA . GLY A 1 110 ? 21.198 10.039 -33.832 1.00 47.91 110 GLY A CA 1
ATOM 898 C C . GLY A 1 110 ? 22.165 11.116 -34.344 1.00 47.91 110 GLY A C 1
ATOM 899 O O . GLY A 1 110 ? 21.747 12.001 -35.089 1.00 47.91 110 GLY A O 1
ATOM 900 N N . GLY A 1 111 ? 23.431 11.092 -33.920 1.00 46.91 111 GLY A N 1
ATOM 901 C CA . GLY A 1 111 ? 24.414 12.146 -34.186 1.00 46.91 111 GLY A CA 1
ATOM 902 C C . GLY A 1 111 ? 25.636 11.710 -34.995 1.00 46.91 111 GLY A C 1
ATOM 903 O O . GLY A 1 111 ? 26.747 11.982 -34.545 1.00 46.91 111 GLY A O 1
ATOM 904 N N . VAL A 1 112 ? 25.455 11.064 -36.156 1.00 44.25 112 VAL A N 1
ATOM 905 C CA . VAL A 1 112 ? 26.446 11.028 -37.258 1.00 44.25 112 VAL A CA 1
ATOM 906 C C . VAL A 1 112 ? 25.730 11.115 -38.599 1.00 44.25 112 VAL A C 1
ATOM 908 O O . VAL A 1 112 ? 24.821 10.291 -38.831 1.00 44.25 112 VAL A O 1
#

Sequence (112 aa):
MTSENETNDATRTQHGEHIDTIESVDAVFRQQRKLSFTYGAVFFIVTLFIPLGTVAFQWWHETPIWGGFSLNYLVVSLLYYVFLWGMAWMYSKQADTLDTKLHMENDAGGGV

Secondary structure (DSSP, 8-state):
------SS-------TT----HHHHHHHHHHHHHHHHHHHHHHHHHHHHHHHHHHH-HHHHSSEEETTEEHHHHIIIIIHHHHHHHHHHHHHHHHHHHHHHHHHHHHHH---

pLDDT: mean 73.71, std 17.06, range [44.25, 95.06]